Protein AF-A0A5M6D427-F1 (afdb_monomer_lite)

Foldseek 3Di:
DDPCVVVVDDDDPLVVLVVCVVPQVLKDKDKDAQQDCDWAWEAEPPLRDIDTRHHQKMKMKIDNQPDWDWDADPVRYIYIYSPPDNWIWMWMAGHDPDPVDGGDTDTDDGRSDDD

Radius of gyration: 16.32 Å; chains: 1; bounding box: 34×34×45 Å

Organism: NCBI:txid2607907

Secondary structure (DSSP, 8-state):
--GGGGTT-PPPHHHHHHHHHH-GGG-EEEEEEE-SSS-EEEEEETTTEEEEE-TTEEEEEEES---EEEEE-TTSEEEEEETT---EEEEEEE--S-SSSPPPPEEEEE-----

Sequence (115 aa):
MTFWKRLGKEPGHNDYLKFLYENPDSLIEIEFYNRTDKVKTLWIEPSCEEIFLESHTEFKIVSHDKFLRFEYDSDGFIILYLQYSFGFKLFKRKHSSDLQNKAEWELVFDNTDIN

pLDDT: mean 85.09, std 12.82, range [41.22, 96.94]

Structure (mmCIF, N/CA/C/O backbone):
data_AF-A0A5M6D427-F1
#
_entry.id   AF-A0A5M6D427-F1
#
loop_
_atom_site.group_PDB
_atom_site.id
_atom_site.type_symbol
_atom_site.label_atom_id
_atom_site.label_alt_id
_atom_site.label_comp_id
_atom_site.label_asym_id
_atom_site.label_entity_id
_atom_site.label_seq_id
_atom_site.pdbx_PDB_ins_code
_atom_site.Cartn_x
_atom_site.Cartn_y
_atom_site.Cartn_z
_atom_site.occupancy
_atom_site.B_iso_or_equiv
_atom_site.auth_seq_id
_atom_site.auth_comp_id
_atom_site.auth_asym_id
_atom_site.auth_atom_id
_atom_site.pdbx_PDB_model_num
ATOM 1 N N . MET A 1 1 ? 6.298 7.988 -29.597 1.00 49.00 1 MET A N 1
ATOM 2 C CA . MET A 1 1 ? 7.774 8.085 -29.684 1.00 49.00 1 MET A CA 1
ATOM 3 C C . MET A 1 1 ? 8.263 8.510 -28.307 1.00 49.00 1 MET A C 1
ATOM 5 O O . MET A 1 1 ? 7.861 9.576 -27.866 1.00 49.00 1 MET A O 1
ATOM 9 N N . THR A 1 2 ? 8.981 7.658 -27.571 1.00 57.62 2 THR A N 1
ATOM 10 C CA . THR A 1 2 ? 9.430 7.964 -26.198 1.00 57.62 2 THR A CA 1
ATOM 11 C C . THR A 1 2 ? 10.538 9.021 -26.212 1.00 57.62 2 THR A C 1
ATOM 13 O O . THR A 1 2 ? 11.329 9.065 -27.153 1.00 57.62 2 THR A O 1
ATOM 16 N N . PHE A 1 3 ? 10.592 9.877 -25.185 1.00 54.53 3 PHE A N 1
ATOM 17 C CA . PHE A 1 3 ? 11.560 10.980 -25.048 1.00 54.53 3 PHE A CA 1
ATOM 18 C C . PHE A 1 3 ? 13.017 10.527 -25.276 1.00 54.53 3 PHE A C 1
ATOM 20 O O . PHE A 1 3 ? 13.776 11.176 -25.990 1.00 54.53 3 PHE A O 1
ATOM 27 N N . TRP A 1 4 ? 13.359 9.329 -24.801 1.00 50.25 4 TRP A N 1
ATOM 28 C CA . TRP A 1 4 ? 14.682 8.711 -24.927 1.00 50.25 4 TRP A CA 1
ATOM 29 C C . TRP A 1 4 ? 15.082 8.349 -26.363 1.00 50.25 4 TRP A C 1
ATOM 31 O O . TRP A 1 4 ? 16.239 8.510 -26.747 1.00 50.25 4 TRP A O 1
ATOM 41 N N . LYS A 1 5 ? 14.114 7.985 -27.221 1.00 54.75 5 LYS A N 1
ATOM 42 C CA . LYS A 1 5 ? 14.377 7.742 -28.651 1.00 54.75 5 LYS A CA 1
ATOM 43 C C . LYS A 1 5 ? 14.785 9.013 -29.406 1.00 54.75 5 LYS A C 1
ATOM 45 O O . LYS A 1 5 ? 15.385 8.898 -30.468 1.00 54.75 5 LYS A O 1
ATOM 50 N N . ARG A 1 6 ? 14.497 10.213 -28.878 1.00 55.53 6 ARG A N 1
ATOM 51 C CA . ARG A 1 6 ? 14.966 11.488 -29.457 1.00 55.53 6 ARG A CA 1
ATOM 52 C C . ARG A 1 6 ? 16.411 11.836 -29.086 1.00 55.53 6 ARG A C 1
ATOM 54 O O . ARG A 1 6 ? 17.004 12.6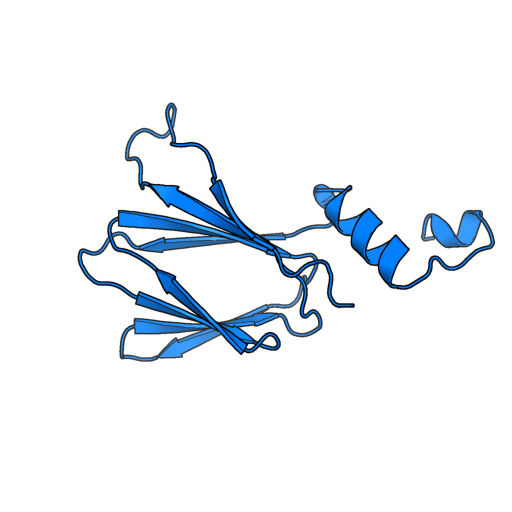45 -29.788 1.00 55.53 6 ARG A O 1
ATOM 61 N N . LEU A 1 7 ? 16.968 11.248 -28.025 1.00 56.31 7 LEU A N 1
ATOM 62 C CA . LEU A 1 7 ? 18.294 11.601 -27.494 1.00 56.31 7 LEU A CA 1
ATOM 63 C C . LEU A 1 7 ? 19.389 10.569 -27.812 1.00 56.31 7 LEU A C 1
ATOM 65 O O . LEU A 1 7 ? 20.538 10.765 -27.425 1.00 56.31 7 LEU A O 1
ATOM 69 N N . GLY A 1 8 ? 19.061 9.483 -28.521 1.00 54.38 8 GLY A N 1
ATOM 70 C CA . GLY A 1 8 ? 20.048 8.500 -28.988 1.00 54.38 8 GLY A CA 1
ATOM 71 C C . GLY A 1 8 ? 20.749 7.708 -27.876 1.00 54.38 8 GLY A C 1
ATOM 72 O O . GLY A 1 8 ? 21.780 7.093 -28.133 1.00 54.38 8 GLY A O 1
ATOM 73 N N . LYS A 1 9 ? 20.210 7.721 -26.652 1.00 57.44 9 LYS A N 1
ATOM 74 C CA . LYS A 1 9 ? 20.690 6.930 -25.515 1.00 57.44 9 LYS A CA 1
ATOM 75 C C . LYS A 1 9 ? 19.503 6.239 -24.858 1.00 57.44 9 LYS A C 1
ATOM 77 O O . LYS A 1 9 ? 18.532 6.904 -24.497 1.00 57.44 9 LYS A O 1
ATOM 82 N N . GLU A 1 10 ? 19.581 4.921 -24.718 1.00 59.25 10 GLU A N 1
ATOM 83 C CA . GLU A 1 10 ? 18.685 4.203 -23.818 1.00 59.25 10 GLU A CA 1
ATOM 84 C C . GLU A 1 10 ? 19.168 4.473 -22.387 1.00 59.25 10 GLU A C 1
ATOM 86 O O . GLU A 1 10 ? 20.347 4.237 -22.106 1.00 59.25 10 GLU A O 1
ATOM 91 N N . PRO A 1 11 ? 18.333 5.054 -21.507 1.00 62.47 11 PRO A N 1
ATOM 92 C CA . PRO A 1 11 ? 18.704 5.221 -20.109 1.00 62.47 11 PRO A CA 1
ATOM 93 C C . PRO A 1 11 ? 18.984 3.846 -19.498 1.00 62.47 11 PRO A C 1
ATOM 95 O O . PRO A 1 11 ? 18.319 2.863 -19.840 1.00 62.47 11 PRO A O 1
ATOM 98 N N . GLY A 1 12 ? 19.956 3.779 -18.586 1.00 71.06 12 GLY A N 1
ATOM 99 C CA . GLY A 1 12 ? 20.115 2.590 -17.756 1.00 71.06 12 GLY A CA 1
ATOM 100 C C . GLY A 1 12 ? 18.824 2.322 -16.977 1.00 71.06 12 GLY A C 1
ATOM 101 O O . GLY A 1 12 ? 18.027 3.234 -16.750 1.00 71.06 12 GLY A O 1
ATOM 102 N N . HIS A 1 13 ? 18.609 1.075 -16.555 1.00 70.94 13 HIS A N 1
ATOM 103 C CA . HIS A 1 13 ? 17.407 0.683 -15.810 1.00 70.94 13 HIS A CA 1
ATOM 104 C C . HIS A 1 13 ? 17.123 1.620 -14.618 1.00 70.94 13 HIS A C 1
ATOM 106 O O . HIS A 1 13 ? 16.000 2.098 -14.461 1.00 70.94 13 HIS A O 1
ATOM 112 N N . ASN A 1 14 ? 18.165 1.991 -13.870 1.00 75.12 14 ASN A N 1
ATOM 113 C CA . ASN A 1 14 ? 18.056 2.869 -12.701 1.00 75.12 14 ASN A CA 1
ATOM 114 C C . ASN A 1 14 ? 17.674 4.312 -13.069 1.00 75.12 14 ASN A C 1
ATOM 116 O O . ASN A 1 14 ? 16.850 4.920 -12.390 1.00 75.12 14 ASN A O 1
ATOM 120 N N . ASP A 1 15 ? 18.204 4.853 -14.171 1.00 77.88 15 ASP A N 1
ATOM 121 C CA . ASP A 1 15 ? 17.848 6.197 -14.651 1.00 77.88 15 ASP A CA 1
ATOM 122 C C . ASP A 1 15 ? 16.378 6.259 -15.083 1.00 77.88 15 ASP A C 1
ATOM 124 O O . ASP A 1 15 ? 15.693 7.264 -14.878 1.00 77.88 15 ASP A O 1
ATOM 128 N N . TYR A 1 16 ? 15.878 5.168 -15.668 1.00 77.69 16 TYR A N 1
ATOM 129 C CA . TYR A 1 16 ? 14.478 5.053 -16.053 1.00 77.69 16 TYR A CA 1
ATOM 130 C C . TYR A 1 16 ? 13.550 4.970 -14.835 1.00 77.69 16 TYR A C 1
ATOM 132 O O . TYR A 1 16 ? 12.548 5.684 -14.792 1.00 77.69 16 TYR A O 1
ATOM 140 N N . LEU A 1 17 ? 13.889 4.157 -13.830 1.00 74.69 17 LEU A N 1
ATOM 141 C CA . LEU A 1 17 ? 13.123 4.076 -12.583 1.00 74.69 17 LEU A CA 1
ATOM 142 C C . LEU A 1 17 ? 13.089 5.421 -11.855 1.00 74.69 17 LEU A C 1
ATOM 144 O O . LEU A 1 17 ? 12.015 5.888 -11.474 1.00 74.69 17 LEU A O 1
ATOM 148 N N . LYS A 1 18 ? 14.242 6.087 -11.740 1.00 78.81 18 LYS A N 1
ATOM 149 C CA . LYS A 1 18 ? 14.333 7.427 -11.160 1.00 78.81 18 LYS A CA 1
ATOM 150 C C . LYS A 1 18 ? 13.432 8.420 -11.893 1.00 78.81 18 LYS A C 1
ATOM 152 O O . LYS A 1 18 ? 12.659 9.124 -11.250 1.00 78.81 18 LYS A O 1
ATOM 157 N N . PHE A 1 19 ? 13.466 8.425 -13.228 1.00 83.44 19 PHE A N 1
ATOM 158 C CA . PHE A 1 19 ? 12.580 9.266 -14.030 1.00 83.44 19 PHE A CA 1
ATOM 159 C C . PHE A 1 19 ? 11.101 9.020 -13.698 1.00 83.44 19 PHE A C 1
ATOM 161 O O . PHE A 1 19 ? 10.357 9.983 -13.543 1.00 83.44 19 PHE A O 1
ATOM 168 N N . LEU A 1 20 ? 10.658 7.766 -13.561 1.00 81.06 20 LEU A N 1
ATOM 169 C CA . LEU A 1 20 ? 9.258 7.470 -13.232 1.00 81.06 20 LEU A CA 1
ATOM 170 C C . LEU A 1 20 ? 8.854 8.081 -11.882 1.00 81.06 20 LEU A C 1
ATOM 172 O O . LEU A 1 20 ? 7.831 8.755 -11.792 1.00 81.06 20 LEU A O 1
ATOM 176 N N . TYR A 1 21 ? 9.686 7.932 -10.850 1.00 79.00 21 TYR A N 1
ATOM 177 C CA . TYR A 1 21 ? 9.385 8.487 -9.526 1.00 79.00 21 TYR A CA 1
ATOM 178 C C . TYR A 1 21 ? 9.514 10.014 -9.439 1.00 79.00 21 TYR A C 1
ATOM 180 O O . TYR A 1 21 ? 8.869 10.630 -8.593 1.00 79.00 21 TYR A O 1
ATOM 188 N N . GLU A 1 22 ? 10.284 10.638 -10.331 1.00 82.12 22 GLU A N 1
ATOM 189 C CA . GLU A 1 22 ? 10.341 12.097 -10.491 1.00 82.12 22 GLU A CA 1
ATOM 190 C C . GLU A 1 22 ? 9.175 12.660 -11.328 1.00 82.12 22 GLU A C 1
ATOM 192 O O . GLU A 1 22 ? 8.974 13.874 -11.355 1.00 82.12 22 GLU A O 1
ATOM 197 N N . ASN A 1 23 ? 8.393 11.806 -12.003 1.00 82.19 23 ASN A N 1
ATOM 198 C CA . ASN A 1 23 ? 7.271 12.198 -12.862 1.00 82.19 23 ASN A CA 1
ATOM 199 C C . ASN A 1 23 ? 5.956 11.578 -12.347 1.00 82.19 23 ASN A C 1
ATOM 201 O O . ASN A 1 23 ? 5.582 10.487 -12.792 1.00 82.19 23 ASN A O 1
ATOM 205 N N . PRO A 1 24 ? 5.218 12.273 -11.456 1.00 77.12 24 PRO A N 1
ATOM 206 C CA . PRO A 1 24 ? 4.047 11.727 -10.761 1.00 77.12 24 PRO A CA 1
ATOM 207 C C . PRO A 1 24 ? 2.960 11.168 -11.684 1.00 77.12 24 PRO A C 1
ATOM 209 O O . PRO A 1 24 ? 2.376 10.138 -11.373 1.00 77.12 24 PRO A O 1
ATOM 212 N N . ASP A 1 25 ? 2.746 11.777 -12.856 1.00 79.81 25 ASP A N 1
ATOM 213 C CA . ASP A 1 25 ? 1.758 11.328 -13.856 1.00 79.81 25 ASP A CA 1
ATOM 214 C C . ASP A 1 25 ? 2.041 9.921 -14.414 1.00 79.81 25 ASP A C 1
ATOM 216 O O . ASP A 1 25 ? 1.203 9.307 -15.082 1.00 79.81 25 ASP A O 1
ATOM 220 N N . SER A 1 26 ? 3.252 9.407 -14.195 1.00 79.12 26 SER A N 1
ATOM 221 C CA . SER A 1 26 ? 3.638 8.061 -14.606 1.00 79.12 26 SER A CA 1
ATOM 222 C C . SER A 1 26 ? 3.306 6.991 -13.564 1.00 79.12 26 SER A C 1
ATOM 224 O O . SER A 1 26 ? 3.282 5.808 -13.918 1.00 79.12 26 SER A O 1
ATOM 226 N N . LEU A 1 27 ? 3.011 7.407 -12.331 1.00 88.56 27 LEU A N 1
ATOM 227 C CA . LEU A 1 27 ? 2.766 6.547 -11.184 1.00 88.56 27 LEU A CA 1
ATOM 228 C C . LEU A 1 27 ? 1.270 6.294 -10.992 1.00 88.56 27 LEU A C 1
ATOM 230 O O . LEU A 1 27 ? 0.406 7.027 -11.474 1.00 88.56 27 LEU A O 1
ATOM 234 N N . ILE A 1 28 ? 0.979 5.235 -10.256 1.00 92.69 28 ILE A N 1
ATOM 235 C CA . ILE A 1 28 ? -0.341 4.929 -9.731 1.00 92.69 28 ILE A CA 1
ATOM 236 C C . ILE A 1 28 ? -0.312 5.016 -8.207 1.00 92.69 28 ILE A C 1
ATOM 238 O O . ILE A 1 28 ? 0.719 4.780 -7.573 1.00 92.69 28 ILE A O 1
ATOM 242 N N . GLU A 1 29 ? -1.467 5.319 -7.626 1.00 94.69 29 GLU A N 1
ATOM 243 C CA . GLU A 1 29 ? -1.662 5.337 -6.182 1.00 94.69 29 GLU A CA 1
ATOM 244 C C . GLU A 1 29 ? -2.757 4.337 -5.801 1.00 94.69 29 GLU A C 1
ATOM 246 O O . GLU A 1 29 ? -3.844 4.334 -6.381 1.00 94.69 29 GLU A O 1
ATOM 251 N N . ILE A 1 30 ? -2.465 3.483 -4.823 1.00 94.88 30 ILE A N 1
ATOM 252 C CA . ILE A 1 30 ? -3.400 2.503 -4.269 1.00 94.88 30 ILE A CA 1
ATOM 253 C C . ILE A 1 30 ? -3.545 2.812 -2.788 1.00 94.88 30 ILE A C 1
ATOM 255 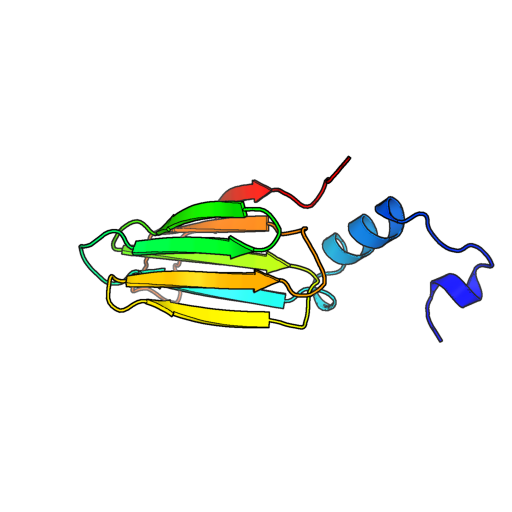O O . ILE A 1 30 ? -2.566 2.768 -2.045 1.00 94.88 30 ILE A O 1
ATOM 259 N N . GLU A 1 31 ? -4.761 3.106 -2.347 1.00 94.94 31 GLU A N 1
ATOM 260 C CA . GLU A 1 31 ? -5.018 3.472 -0.960 1.00 94.94 31 GLU A CA 1
ATOM 261 C C . GLU A 1 31 ? -5.808 2.385 -0.218 1.00 94.94 31 GLU A C 1
ATOM 263 O O . GLU A 1 31 ? -6.825 1.882 -0.701 1.00 94.94 31 GLU A O 1
ATOM 268 N N . PHE A 1 32 ? -5.362 2.063 0.996 1.00 94.44 32 PHE A N 1
ATOM 269 C CA . PHE A 1 32 ? -5.997 1.116 1.905 1.00 94.44 32 PHE A CA 1
ATOM 270 C C . PHE A 1 32 ? -6.473 1.849 3.150 1.00 94.44 32 PHE A C 1
ATOM 272 O O . PHE A 1 32 ? -5.728 2.599 3.776 1.00 94.44 32 PHE A O 1
ATOM 279 N N . TYR A 1 33 ? -7.720 1.600 3.534 1.00 93.44 33 TYR A N 1
ATOM 280 C CA . TYR A 1 33 ? -8.369 2.282 4.646 1.00 93.44 33 TYR A CA 1
ATOM 281 C C . TYR A 1 33 ? -8.819 1.248 5.668 1.00 93.44 33 TYR A C 1
ATOM 283 O O . TYR A 1 33 ? -9.859 0.610 5.488 1.00 93.44 33 TYR A O 1
ATOM 291 N N . ASN A 1 34 ? -8.076 1.095 6.763 1.00 92.81 34 ASN A N 1
ATOM 292 C CA . ASN A 1 34 ? -8.533 0.246 7.852 1.00 92.81 34 ASN A CA 1
ATOM 293 C C . ASN A 1 34 ? -9.391 1.057 8.828 1.00 92.81 34 ASN A C 1
ATOM 295 O O . ASN A 1 34 ? -8.892 1.694 9.750 1.00 92.81 34 ASN A O 1
ATOM 299 N N . ARG A 1 35 ? -10.710 1.024 8.618 1.00 90.94 35 ARG A N 1
ATOM 300 C CA . ARG A 1 35 ? -11.703 1.707 9.472 1.00 90.94 35 ARG A CA 1
ATOM 301 C C . ARG A 1 35 ? -12.208 0.842 10.628 1.00 90.94 35 ARG A C 1
ATOM 303 O O . ARG A 1 35 ? -13.238 1.145 11.220 1.00 90.94 35 ARG A O 1
ATOM 310 N N . THR A 1 36 ? -11.547 -0.281 10.886 1.00 90.25 36 THR A N 1
ATOM 311 C CA . THR A 1 36 ? -11.944 -1.229 11.928 1.00 90.25 36 THR A CA 1
ATOM 312 C C . THR A 1 36 ? -11.003 -1.129 13.120 1.00 90.25 36 THR A C 1
ATOM 314 O O . THR A 1 36 ? -9.873 -0.665 12.988 1.00 90.25 36 THR A O 1
ATOM 317 N N . ASP A 1 37 ? -11.440 -1.630 14.274 1.00 92.00 37 ASP A N 1
ATOM 318 C CA . ASP A 1 37 ? -10.604 -1.725 15.479 1.00 92.00 37 ASP A CA 1
ATOM 319 C C . ASP A 1 37 ? -9.609 -2.901 15.437 1.00 92.00 37 ASP A C 1
ATOM 321 O O . ASP A 1 37 ? -8.908 -3.165 16.410 1.00 92.00 37 ASP A O 1
ATOM 325 N N . LYS A 1 38 ? -9.563 -3.652 14.330 1.00 91.69 38 LYS A N 1
ATOM 326 C CA . LYS A 1 38 ? -8.698 -4.824 14.168 1.00 91.69 38 LYS A CA 1
ATOM 327 C C . LYS A 1 38 ? -7.578 -4.510 13.190 1.00 91.69 38 LYS A C 1
ATOM 329 O O . LYS A 1 38 ? -7.828 -3.905 12.153 1.00 91.69 38 LYS A O 1
ATOM 334 N N . VAL A 1 39 ? -6.372 -4.987 13.478 1.00 92.62 39 VAL A N 1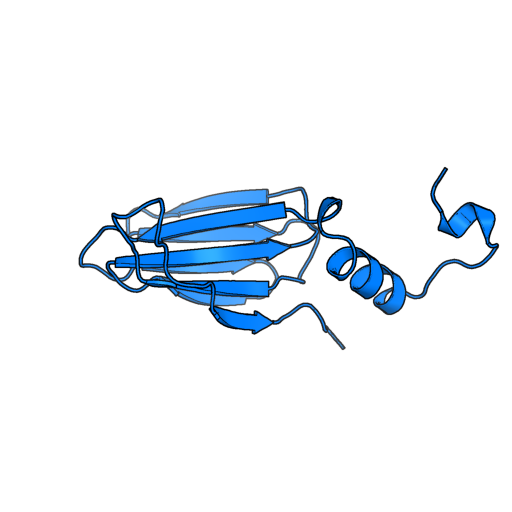
ATOM 335 C CA . VAL A 1 39 ? -5.269 -4.976 12.508 1.00 92.62 39 VAL A CA 1
ATOM 336 C C . VAL A 1 39 ? -5.628 -5.885 11.328 1.00 92.62 39 VAL A C 1
ATOM 338 O O . VAL A 1 39 ? -6.247 -6.937 11.511 1.00 92.62 39 VAL A O 1
ATOM 341 N N . LYS A 1 40 ? -5.277 -5.453 10.118 1.00 92.94 40 LYS A N 1
ATOM 342 C CA . LYS A 1 40 ? -5.340 -6.258 8.891 1.00 92.94 40 LYS A CA 1
ATOM 343 C C . LYS A 1 40 ? -3.929 -6.448 8.356 1.00 92.94 40 LYS A C 1
ATOM 345 O O . LYS A 1 40 ? -3.054 -5.646 8.670 1.00 92.94 40 LYS A O 1
ATOM 350 N N . THR A 1 41 ? -3.722 -7.464 7.535 1.00 94.69 41 THR A N 1
ATOM 351 C CA . THR A 1 41 ? -2.410 -7.710 6.933 1.00 94.69 41 THR A CA 1
ATOM 352 C C . THR A 1 41 ? -2.498 -7.521 5.430 1.00 94.69 41 THR A C 1
ATOM 354 O O . THR A 1 41 ? -3.415 -8.038 4.791 1.00 94.69 41 THR A O 1
ATOM 357 N N . LEU A 1 42 ? -1.559 -6.754 4.887 1.00 94.94 42 LEU A N 1
ATOM 358 C CA . LEU A 1 42 ? -1.337 -6.588 3.462 1.00 94.94 42 LEU A CA 1
ATOM 359 C C . LEU A 1 42 ? -0.003 -7.239 3.104 1.00 94.94 42 LEU A C 1
ATOM 361 O O . LEU A 1 42 ? 1.036 -6.815 3.596 1.00 94.94 42 LEU A O 1
ATOM 365 N N . TRP A 1 43 ? -0.041 -8.238 2.236 1.00 94.88 43 TRP A N 1
ATOM 366 C CA . TRP A 1 43 ? 1.140 -8.845 1.638 1.00 94.88 43 TRP A CA 1
ATOM 367 C C . TRP A 1 43 ? 1.345 -8.295 0.233 1.00 94.88 43 TRP A C 1
ATOM 369 O O . TRP A 1 43 ? 0.388 -8.220 -0.543 1.00 94.88 43 TRP A O 1
ATOM 379 N N . ILE A 1 44 ? 2.573 -7.906 -0.100 1.00 93.88 44 ILE A N 1
ATOM 380 C CA . ILE A 1 44 ? 2.915 -7.373 -1.419 1.00 93.88 44 ILE A CA 1
ATOM 381 C C . ILE A 1 44 ? 3.865 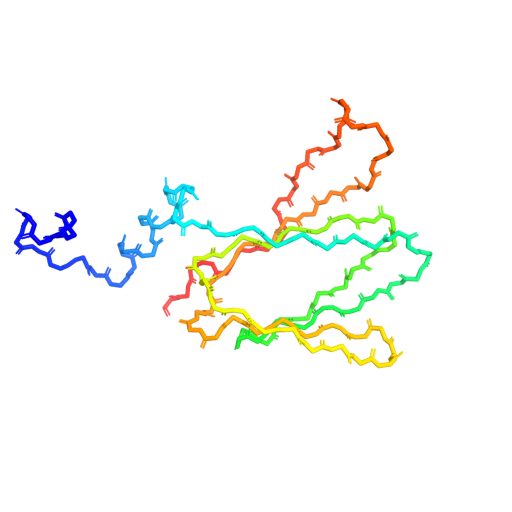-8.325 -2.132 1.00 93.88 44 ILE A C 1
ATOM 383 O O . ILE A 1 44 ? 5.007 -8.527 -1.723 1.00 93.88 44 ILE A O 1
ATOM 387 N N . GLU A 1 45 ? 3.388 -8.850 -3.252 1.00 93.44 45 GLU A N 1
ATOM 388 C CA . GLU A 1 45 ? 4.160 -9.609 -4.228 1.00 93.44 45 GLU A CA 1
ATOM 389 C C . GLU A 1 45 ? 4.579 -8.686 -5.378 1.00 93.44 45 GLU A C 1
ATOM 391 O O . GLU A 1 45 ? 3.793 -7.814 -5.767 1.00 93.44 45 GLU A O 1
ATOM 396 N N . PRO A 1 46 ? 5.759 -8.879 -5.989 1.00 89.19 46 PRO A N 1
ATOM 397 C CA . PRO A 1 46 ? 6.757 -9.927 -5.740 1.00 89.19 46 PRO A CA 1
ATOM 398 C C . PRO A 1 46 ? 7.849 -9.541 -4.724 1.00 89.19 46 PRO A C 1
ATOM 400 O O . PRO A 1 46 ? 8.859 -10.231 -4.613 1.00 89.19 46 PRO A O 1
ATOM 403 N N . SER A 1 47 ? 7.701 -8.422 -4.009 1.00 89.56 47 SER A 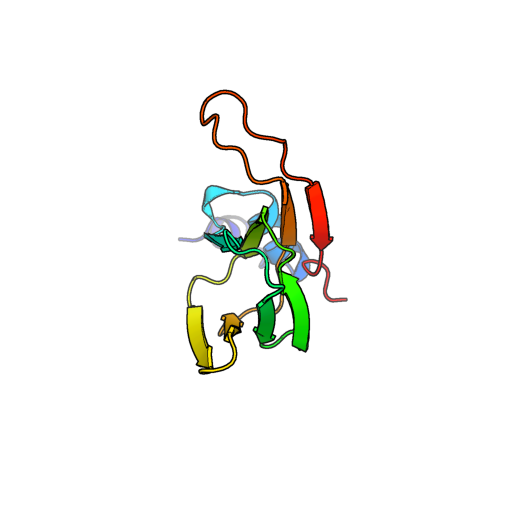N 1
ATOM 404 C CA . SER A 1 47 ? 8.690 -7.960 -3.023 1.00 89.56 47 SER A CA 1
ATOM 405 C C . SER A 1 47 ? 8.679 -8.751 -1.709 1.00 89.56 47 SER A C 1
ATOM 407 O O . SER A 1 47 ? 9.592 -8.583 -0.910 1.00 89.56 47 SER A O 1
ATOM 409 N N . CYS A 1 48 ? 7.677 -9.608 -1.487 1.00 91.38 48 CYS A N 1
ATOM 410 C CA . CYS A 1 48 ? 7.476 -10.383 -0.258 1.00 91.38 48 CYS A CA 1
ATOM 411 C C . CYS A 1 48 ? 7.394 -9.508 1.005 1.00 91.38 48 CYS A C 1
ATOM 413 O O . CYS A 1 48 ? 7.921 -9.872 2.055 1.00 91.38 48 CYS A O 1
ATOM 415 N N . GLU A 1 49 ? 6.751 -8.343 0.893 1.00 92.25 49 GLU A N 1
ATOM 416 C CA . GLU A 1 49 ? 6.647 -7.386 1.998 1.00 92.25 49 GLU A CA 1
ATOM 417 C C . GLU A 1 49 ? 5.341 -7.594 2.765 1.00 92.25 49 GLU A C 1
ATOM 419 O O . GLU A 1 49 ? 4.256 -7.575 2.178 1.00 92.25 49 GLU A O 1
ATOM 424 N N . GLU A 1 50 ? 5.444 -7.756 4.084 1.00 93.94 50 GLU A N 1
ATOM 425 C CA . GLU A 1 50 ? 4.299 -7.863 4.987 1.00 93.94 50 GLU A CA 1
ATOM 426 C C . GLU A 1 50 ? 4.062 -6.536 5.712 1.00 93.94 50 GLU A C 1
ATOM 428 O O . GLU A 1 50 ? 4.908 -6.043 6.458 1.00 93.94 50 GLU A O 1
ATOM 433 N N . ILE A 1 51 ? 2.879 -5.958 5.517 1.00 93.19 51 ILE A N 1
ATOM 434 C CA . ILE A 1 51 ? 2.483 -4.679 6.102 1.00 93.19 51 ILE A CA 1
ATOM 435 C C . ILE A 1 51 ? 1.286 -4.891 7.020 1.00 93.19 51 ILE A C 1
ATOM 437 O O . ILE A 1 51 ? 0.208 -5.320 6.599 1.00 93.19 51 ILE A O 1
ATOM 441 N N . PHE A 1 52 ? 1.444 -4.491 8.279 1.00 94.31 52 PHE A N 1
ATOM 442 C CA . PHE A 1 52 ? 0.345 -4.439 9.235 1.00 94.31 52 PHE A CA 1
ATOM 443 C C . PHE A 1 52 ? -0.445 -3.144 9.056 1.00 94.31 52 PHE A C 1
ATOM 445 O O . PHE A 1 52 ? -0.002 -2.051 9.411 1.00 94.31 52 PHE A O 1
ATOM 452 N N . LEU A 1 53 ? -1.655 -3.274 8.524 1.00 93.50 53 LEU A N 1
ATOM 453 C CA . LEU A 1 53 ? -2.605 -2.182 8.419 1.00 93.50 53 LEU A CA 1
ATOM 454 C C . LEU A 1 53 ? -3.227 -1.941 9.797 1.00 93.50 53 LEU A C 1
ATOM 456 O O . LEU A 1 53 ? -4.213 -2.579 10.178 1.00 93.50 53 LEU A O 1
ATOM 460 N N . GLU A 1 54 ? -2.629 -1.032 10.559 1.00 95.00 54 GLU A N 1
ATOM 461 C CA . GLU A 1 54 ? -3.109 -0.618 11.879 1.00 95.00 54 GLU A CA 1
ATOM 462 C C . GLU A 1 54 ? -4.566 -0.128 11.841 1.00 95.00 54 GLU A C 1
ATOM 464 O O . GLU A 1 54 ? -5.045 0.402 10.837 1.00 95.00 54 GLU A O 1
ATOM 469 N N . SER A 1 55 ? -5.281 -0.287 12.956 1.00 93.75 55 SER A N 1
ATOM 470 C CA . SER A 1 55 ? -6.642 0.238 13.110 1.00 93.75 55 SER A CA 1
ATOM 471 C C . SER A 1 55 ? -6.681 1.757 12.923 1.00 93.75 55 SER A C 1
ATOM 473 O O . SER A 1 55 ? -5.774 2.459 13.376 1.00 93.75 55 SER A O 1
ATOM 475 N N . HIS A 1 56 ? -7.753 2.271 12.320 1.00 93.69 56 HIS A N 1
ATOM 476 C CA . HIS A 1 56 ? -7.994 3.708 12.097 1.00 93.69 56 HIS A CA 1
ATOM 477 C C . HIS A 1 56 ? -6.839 4.433 11.398 1.00 93.69 56 HIS A C 1
ATOM 479 O O . HIS A 1 56 ? -6.535 5.595 11.682 1.00 93.69 56 HIS A O 1
ATOM 485 N N . THR A 1 57 ? -6.195 3.731 10.471 1.00 94.69 57 THR A N 1
ATOM 486 C CA . THR A 1 57 ? -5.042 4.213 9.716 1.00 94.69 57 THR A CA 1
ATOM 487 C C . THR A 1 57 ? -5.293 4.027 8.225 1.00 94.69 57 THR A C 1
ATOM 489 O O . THR A 1 57 ? -5.943 3.071 7.787 1.00 94.69 57 THR A O 1
ATOM 492 N N . GLU A 1 58 ? -4.796 4.977 7.444 1.00 95.62 58 GLU A N 1
ATOM 493 C CA . GLU A 1 58 ? -4.802 4.934 5.990 1.00 95.62 58 GLU A CA 1
ATOM 494 C C . GLU A 1 58 ? -3.383 4.675 5.496 1.00 95.62 58 GLU A C 1
ATOM 496 O O . GLU A 1 58 ? -2.419 5.233 6.024 1.00 95.62 58 GLU A O 1
ATOM 501 N N . PHE A 1 59 ? -3.269 3.841 4.472 1.00 96.50 59 PHE A N 1
ATOM 502 C CA . PHE A 1 59 ? -2.015 3.524 3.810 1.00 96.50 59 PHE A CA 1
ATOM 503 C C . PHE A 1 59 ? -2.132 3.858 2.334 1.00 96.50 59 PHE A C 1
ATOM 505 O O . PHE A 1 59 ? -3.200 3.698 1.745 1.00 96.50 59 PHE A O 1
ATOM 512 N N . LYS A 1 60 ? -1.032 4.297 1.733 1.00 96.25 60 LYS A N 1
ATOM 513 C CA . LYS A 1 60 ? -0.948 4.580 0.306 1.00 96.25 60 LYS A CA 1
ATOM 514 C C . LYS A 1 60 ? 0.297 3.939 -0.274 1.00 96.25 60 LYS A C 1
ATOM 516 O O . LYS A 1 60 ? 1.401 4.227 0.172 1.00 96.25 60 LYS A O 1
ATOM 521 N N . ILE A 1 61 ? 0.111 3.104 -1.283 1.00 95.19 61 ILE A N 1
ATOM 522 C CA . ILE A 1 61 ? 1.186 2.549 -2.095 1.00 95.19 61 ILE A CA 1
ATOM 523 C C . ILE A 1 61 ? 1.284 3.369 -3.369 1.00 95.19 61 ILE A C 1
ATOM 525 O O . ILE A 1 61 ? 0.287 3.559 -4.063 1.00 95.19 61 ILE A O 1
ATOM 529 N N . VAL A 1 62 ? 2.489 3.833 -3.674 1.00 94.94 62 VAL A N 1
ATOM 530 C CA . VAL A 1 62 ? 2.814 4.512 -4.925 1.00 94.94 62 VAL A CA 1
ATOM 531 C C . VAL A 1 62 ? 3.769 3.625 -5.708 1.00 94.94 62 VAL A C 1
ATOM 533 O O . VAL A 1 62 ? 4.853 3.305 -5.224 1.00 94.94 62 VAL A O 1
ATOM 536 N N . SER A 1 63 ? 3.373 3.222 -6.913 1.00 93.31 63 SER A N 1
ATOM 537 C CA . SER A 1 63 ? 4.186 2.381 -7.799 1.00 93.31 63 SER A CA 1
ATOM 538 C C . SER A 1 63 ? 4.064 2.855 -9.244 1.00 93.31 63 SER A C 1
ATOM 540 O O . SER A 1 63 ? 3.134 3.571 -9.603 1.00 93.31 63 SER A O 1
ATOM 542 N N . HIS A 1 64 ? 5.007 2.457 -10.089 1.00 89.81 64 HIS A N 1
ATOM 543 C CA . HIS A 1 64 ? 4.915 2.652 -11.534 1.00 89.81 64 HIS A CA 1
ATOM 544 C C . HIS A 1 64 ? 4.240 1.474 -12.253 1.00 89.81 64 HIS A C 1
ATOM 546 O O . HIS A 1 64 ? 3.994 1.558 -13.460 1.00 89.81 64 HIS A O 1
ATOM 552 N N . ASP A 1 65 ? 3.955 0.373 -11.549 1.00 89.69 65 ASP A N 1
ATOM 553 C CA . ASP A 1 65 ? 3.266 -0.767 -12.145 1.00 89.69 65 ASP A CA 1
ATOM 554 C C . ASP A 1 65 ? 1.793 -0.457 -12.380 1.00 89.69 65 ASP A C 1
ATOM 556 O O . ASP A 1 65 ? 1.064 -0.107 -11.462 1.00 89.69 65 ASP A O 1
ATOM 560 N N . LYS A 1 66 ? 1.333 -0.612 -13.617 1.00 88.38 66 LYS A N 1
ATOM 561 C CA . LYS A 1 66 ? -0.059 -0.340 -13.999 1.00 88.38 66 LYS A CA 1
ATOM 562 C C . LYS A 1 66 ? -0.919 -1.60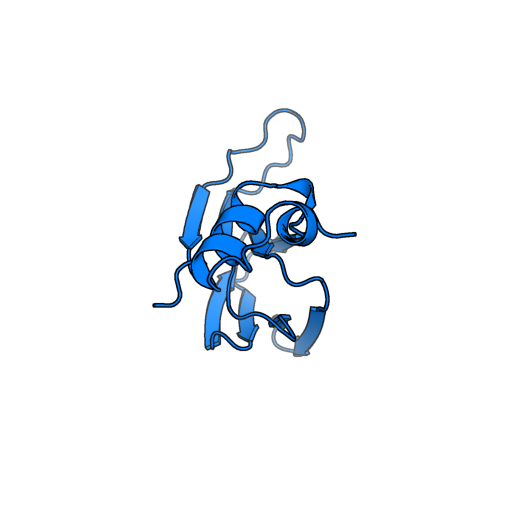0 -14.012 1.00 88.38 66 LYS A C 1
ATOM 564 O O . LYS A 1 66 ? -2.117 -1.509 -14.276 1.00 88.38 66 LYS A O 1
ATOM 569 N N . PHE A 1 67 ? -0.323 -2.763 -13.756 1.00 89.75 67 PHE A N 1
ATOM 570 C CA . PHE A 1 67 ? -0.993 -4.052 -13.793 1.00 89.75 67 PHE A CA 1
ATOM 571 C C . PHE A 1 67 ? -1.004 -4.658 -12.398 1.00 89.75 67 PHE A C 1
ATOM 573 O O . PHE A 1 67 ? 0.013 -5.094 -11.866 1.00 89.75 67 PHE A O 1
ATOM 580 N N . LEU A 1 68 ? -2.196 -4.683 -11.814 1.00 92.19 68 LEU A N 1
ATOM 581 C CA . LEU A 1 68 ? -2.399 -5.070 -10.429 1.00 92.19 68 LEU A CA 1
ATOM 582 C C . LEU A 1 68 ? -3.350 -6.252 -10.348 1.00 92.19 68 LEU A C 1
ATOM 584 O O . LEU A 1 68 ? -4.305 -6.353 -11.122 1.00 92.19 68 LEU A O 1
ATOM 588 N N . ARG A 1 69 ? -3.134 -7.107 -9.354 1.00 94.69 69 ARG A N 1
ATOM 589 C CA . ARG A 1 69 ? -4.122 -8.099 -8.928 1.00 94.69 69 ARG A CA 1
ATOM 590 C C . ARG A 1 69 ? -4.267 -8.044 -7.418 1.00 94.69 69 ARG A C 1
ATOM 592 O O . ARG A 1 69 ? -3.273 -7.928 -6.709 1.00 94.69 69 ARG A O 1
ATOM 599 N N . PHE A 1 70 ? -5.504 -8.163 -6.957 1.00 94.19 70 PHE A N 1
ATOM 600 C CA . PHE A 1 70 ? -5.829 -8.296 -5.546 1.00 94.19 70 PHE A CA 1
ATOM 601 C C . PHE A 1 70 ? -6.374 -9.692 -5.291 1.00 94.19 70 PHE A C 1
ATOM 603 O O . PHE A 1 70 ? -7.236 -10.164 -6.036 1.00 94.19 70 PHE A O 1
ATOM 610 N N . GLU A 1 71 ? -5.897 -10.323 -4.230 1.00 94.81 71 GLU A N 1
ATOM 611 C CA . GLU A 1 71 ? -6.517 -11.509 -3.654 1.00 94.81 71 GLU A CA 1
ATOM 612 C C . GLU A 1 71 ? -6.892 -11.203 -2.204 1.00 94.81 71 GLU A C 1
ATOM 614 O O . GLU A 1 71 ? -6.183 -10.486 -1.499 1.00 94.81 71 GLU A O 1
ATOM 619 N N . TYR A 1 72 ? -8.049 -11.702 -1.781 1.00 90.25 72 TYR A N 1
ATOM 620 C CA . TYR A 1 72 ? -8.576 -11.487 -0.440 1.00 90.25 72 TYR A CA 1
ATOM 621 C C . TYR A 1 72 ? -8.807 -12.839 0.209 1.00 90.25 72 TYR A C 1
ATOM 623 O O . TYR A 1 72 ? -9.539 -13.663 -0.343 1.00 90.25 72 TYR A O 1
ATOM 631 N N . ASP A 1 73 ? -8.228 -13.036 1.387 1.00 83.88 73 ASP A N 1
ATOM 632 C CA . ASP A 1 73 ? -8.553 -14.177 2.231 1.00 83.88 73 ASP A CA 1
ATOM 633 C C . ASP A 1 73 ? -9.649 -13.804 3.238 1.00 83.88 73 ASP A C 1
ATOM 635 O O . ASP A 1 73 ? -9.763 -12.669 3.717 1.00 83.88 73 ASP A O 1
ATOM 639 N N . SER A 1 74 ? -10.450 -14.803 3.579 1.00 77.25 74 SER A N 1
ATOM 640 C CA . SER A 1 74 ? -11.494 -14.798 4.597 1.00 77.25 74 SER A CA 1
ATOM 641 C C . SER A 1 74 ? -11.042 -14.272 5.969 1.00 77.25 74 SER A C 1
ATOM 643 O O . SER A 1 74 ? -11.842 -13.643 6.664 1.00 77.25 74 SER A O 1
ATOM 645 N N . ASP A 1 75 ? -9.760 -14.407 6.318 1.00 80.62 75 ASP A N 1
ATOM 646 C CA . ASP A 1 75 ? -9.199 -13.943 7.595 1.00 80.62 75 ASP A CA 1
ATOM 647 C C . ASP A 1 75 ? -8.784 -12.457 7.605 1.00 80.62 75 ASP A C 1
ATOM 649 O O . ASP A 1 75 ? -8.260 -11.936 8.593 1.00 80.62 75 ASP A O 1
ATOM 653 N N . GLY A 1 76 ? -9.083 -11.708 6.538 1.00 75.44 76 GLY A N 1
ATOM 654 C CA . GLY A 1 76 ? -8.720 -10.292 6.437 1.00 75.44 76 GLY A CA 1
ATOM 655 C C . GLY A 1 76 ? -7.268 -10.062 6.025 1.00 75.44 76 GLY A C 1
ATOM 656 O O . GLY A 1 76 ? -6.724 -8.990 6.301 1.00 75.44 76 GLY A O 1
ATOM 657 N N . PHE A 1 77 ? -6.681 -11.059 5.369 1.00 90.06 77 PHE A N 1
ATOM 658 C CA . PHE A 1 77 ? -5.428 -10.961 4.642 1.00 90.06 77 PHE A CA 1
ATOM 659 C C . PHE A 1 77 ? -5.712 -10.427 3.235 1.00 90.06 77 PHE A C 1
ATOM 661 O O . PHE A 1 77 ? -6.631 -10.891 2.555 1.00 90.06 77 PHE A O 1
ATOM 668 N N . ILE A 1 78 ? -4.953 -9.424 2.811 1.00 93.81 78 ILE A N 1
ATOM 669 C CA . ILE A 1 78 ? -5.029 -8.845 1.471 1.00 93.81 78 ILE A CA 1
ATOM 670 C C . ILE A 1 78 ? -3.696 -9.118 0.799 1.00 93.81 78 ILE A C 1
ATOM 672 O O . ILE A 1 78 ? -2.657 -8.803 1.368 1.00 93.81 78 ILE A O 1
ATOM 676 N N . ILE A 1 79 ? -3.718 -9.657 -0.413 1.00 94.81 79 ILE A N 1
ATOM 677 C CA . ILE A 1 79 ? -2.519 -9.820 -1.229 1.00 94.81 79 ILE A CA 1
ATOM 678 C C . ILE A 1 79 ? -2.601 -8.865 -2.410 1.00 94.81 79 ILE A C 1
ATOM 680 O O . ILE A 1 79 ? -3.538 -8.936 -3.208 1.00 94.81 79 ILE A O 1
ATOM 684 N N . LEU A 1 80 ? -1.616 -7.979 -2.524 1.00 95.19 80 LEU A N 1
ATOM 685 C CA . LEU A 1 80 ? -1.408 -7.109 -3.672 1.00 95.19 80 LEU A CA 1
ATOM 686 C C . LEU A 1 80 ? -0.273 -7.669 -4.528 1.00 95.19 80 LEU A C 1
ATOM 688 O O . LEU A 1 80 ? 0.854 -7.793 -4.066 1.00 95.19 80 LEU A O 1
ATOM 692 N N . TYR A 1 81 ? -0.561 -7.940 -5.796 1.00 95.00 81 TYR A N 1
ATOM 693 C CA . TYR A 1 81 ? 0.444 -8.309 -6.788 1.00 95.00 81 TYR A CA 1
ATOM 694 C C . TYR A 1 81 ? 0.761 -7.111 -7.686 1.00 95.00 81 TYR A C 1
ATOM 696 O O . TYR A 1 81 ? -0.110 -6.675 -8.448 1.00 95.00 81 TYR A O 1
ATOM 704 N N . LEU A 1 82 ? 2.004 -6.632 -7.631 1.00 92.88 82 LEU A N 1
ATOM 705 C CA . LEU A 1 82 ? 2.620 -5.750 -8.624 1.00 92.88 82 LEU A CA 1
ATOM 706 C C . LEU A 1 82 ? 3.196 -6.637 -9.745 1.00 92.88 82 LEU A C 1
ATOM 708 O O . LEU A 1 82 ? 4.272 -7.209 -9.618 1.00 92.88 82 LEU A O 1
ATOM 712 N N . GLN A 1 83 ? 2.432 -6.862 -10.815 1.00 89.56 83 GLN A N 1
ATOM 713 C CA . GLN A 1 83 ? 2.680 -7.958 -11.768 1.00 89.56 83 GLN A CA 1
ATOM 714 C C . GLN A 1 83 ? 4.034 -7.903 -12.492 1.00 89.56 83 GLN A C 1
ATOM 716 O O . GLN A 1 83 ? 4.572 -8.941 -12.877 1.00 89.56 83 GLN A O 1
ATOM 721 N N . TYR A 1 84 ? 4.569 -6.707 -12.719 1.00 86.31 84 TYR A N 1
ATOM 722 C CA . TYR A 1 84 ? 5.755 -6.469 -13.541 1.00 86.31 84 TYR A CA 1
ATOM 723 C C . TYR A 1 84 ? 6.788 -5.565 -12.863 1.00 86.31 84 TYR A C 1
ATOM 725 O O . TYR A 1 84 ? 7.752 -5.148 -13.509 1.00 86.31 84 TYR A O 1
ATOM 733 N N . SER A 1 85 ? 6.605 -5.251 -11.581 1.00 81.81 85 SER A N 1
ATOM 734 C CA . SER A 1 85 ? 7.502 -4.389 -10.822 1.00 81.81 85 SER A CA 1
ATOM 735 C C . SER A 1 85 ? 7.657 -4.856 -9.386 1.00 81.81 85 SER A C 1
ATOM 737 O O . SER A 1 85 ? 6.721 -5.342 -8.769 1.00 81.81 85 SER A O 1
ATOM 739 N N . PHE A 1 86 ? 8.841 -4.628 -8.832 1.00 82.81 86 PHE A N 1
ATOM 740 C CA . PHE A 1 86 ? 9.128 -4.812 -7.411 1.00 82.81 86 PHE A CA 1
ATOM 741 C C . PHE A 1 86 ? 9.109 -3.476 -6.651 1.00 82.81 86 PHE A C 1
ATOM 743 O O . PHE A 1 86 ? 9.078 -3.455 -5.423 1.00 82.81 86 PHE A O 1
ATOM 750 N N . GLY A 1 87 ? 9.153 -2.355 -7.381 1.00 87.88 87 GLY A N 1
ATOM 751 C CA . GLY A 1 87 ? 9.397 -1.043 -6.806 1.00 87.88 87 GLY A CA 1
ATOM 752 C C . GLY A 1 87 ? 8.115 -0.347 -6.375 1.00 87.88 87 GLY A C 1
ATOM 753 O O . GLY A 1 87 ? 7.203 -0.151 -7.186 1.00 87.88 87 GLY A O 1
ATOM 754 N N . PHE A 1 88 ? 8.080 0.099 -5.123 1.00 92.38 88 PHE A N 1
ATOM 755 C CA . PHE A 1 88 ? 7.009 0.939 -4.599 1.00 92.38 88 PHE A CA 1
ATOM 756 C C . PHE A 1 88 ? 7.467 1.766 -3.395 1.00 92.38 88 PHE A C 1
ATOM 758 O O . PHE A 1 88 ? 8.458 1.450 -2.737 1.00 92.38 88 PHE A O 1
ATOM 765 N N . LYS A 1 89 ? 6.700 2.813 -3.090 1.00 94.25 89 LYS A N 1
ATOM 766 C CA . LYS A 1 89 ? 6.770 3.561 -1.830 1.00 94.25 89 LYS A CA 1
ATOM 767 C C . LYS A 1 89 ? 5.489 3.351 -1.047 1.00 94.25 89 LYS A C 1
ATOM 769 O O . LYS A 1 89 ? 4.406 3.381 -1.629 1.00 94.25 89 LYS A O 1
ATOM 774 N N . LEU A 1 90 ? 5.606 3.172 0.260 1.00 95.25 90 LEU A N 1
ATOM 775 C CA . LEU A 1 90 ? 4.482 3.069 1.178 1.00 95.25 90 LEU A CA 1
ATOM 776 C C . LEU A 1 90 ? 4.432 4.308 2.059 1.00 95.25 90 LEU A C 1
ATOM 778 O O . LEU A 1 90 ? 5.405 4.669 2.722 1.00 95.25 90 LEU A O 1
ATOM 782 N N . PHE A 1 91 ? 3.255 4.907 2.114 1.00 96.94 91 PHE A N 1
ATOM 783 C CA . PHE A 1 91 ? 2.936 6.012 2.992 1.00 96.94 91 PHE A CA 1
ATOM 784 C C . PHE A 1 91 ? 1.840 5.607 3.967 1.00 96.94 91 PHE A C 1
ATOM 786 O O . PHE A 1 91 ? 0.995 4.764 3.663 1.00 96.94 91 PHE A O 1
ATOM 793 N N . LYS A 1 92 ? 1.832 6.253 5.125 1.00 96.38 92 LYS A N 1
ATOM 794 C CA . LYS A 1 92 ? 0.864 6.066 6.200 1.00 96.38 92 LYS A CA 1
ATOM 795 C C . LYS A 1 92 ? 0.340 7.421 6.648 1.00 96.38 92 LYS A C 1
ATOM 797 O O . LYS A 1 92 ? 1.073 8.404 6.641 1.00 96.38 92 LYS A O 1
ATOM 802 N N . ARG A 1 93 ? -0.914 7.476 7.083 1.00 95.19 93 ARG A N 1
ATOM 803 C CA . ARG A 1 93 ? -1.426 8.582 7.900 1.00 95.19 93 ARG A CA 1
ATOM 804 C C . ARG A 1 93 ? -2.532 8.105 8.824 1.00 95.19 93 ARG A C 1
ATOM 806 O O . ARG A 1 93 ? -3.195 7.101 8.562 1.00 95.19 93 ARG A O 1
ATOM 813 N N . LYS A 1 94 ? -2.794 8.868 9.880 1.00 92.12 94 LYS A N 1
ATOM 814 C CA . LYS A 1 94 ? -3.968 8.634 10.725 1.00 92.12 94 LYS A CA 1
ATOM 815 C C . LYS A 1 94 ? -5.247 8.926 9.939 1.00 92.12 94 LYS A C 1
ATOM 817 O O . LYS A 1 94 ? -5.316 9.923 9.218 1.00 92.12 94 LYS A O 1
ATOM 822 N N . HIS A 1 95 ? -6.267 8.087 10.106 1.00 88.88 95 HIS A N 1
ATOM 823 C CA . HIS A 1 95 ? -7.581 8.366 9.538 1.00 88.88 95 HIS A CA 1
ATOM 824 C C . HIS A 1 95 ? -8.138 9.686 10.097 1.00 88.88 95 HIS A C 1
ATOM 826 O O . HIS A 1 95 ? -8.073 9.940 11.302 1.00 88.88 95 HIS A O 1
ATOM 832 N N . SER A 1 96 ? -8.703 10.513 9.216 1.00 85.12 96 SER A N 1
ATOM 833 C CA . SER A 1 96 ? -9.401 11.747 9.581 1.00 85.12 96 SER A CA 1
ATOM 834 C C . SER A 1 96 ? -10.786 11.765 8.946 1.00 85.12 96 SER A C 1
ATOM 836 O O . SER A 1 96 ? -10.937 11.515 7.748 1.00 85.12 96 SER A O 1
ATOM 838 N N . SER A 1 97 ? -11.800 12.097 9.746 1.00 81.94 97 SER A N 1
ATOM 839 C CA . SER A 1 97 ? -13.150 12.389 9.258 1.00 81.94 97 SER A CA 1
ATOM 840 C C . SER A 1 97 ? -13.259 13.783 8.632 1.00 81.94 97 SER A C 1
ATOM 842 O O . SER A 1 97 ? -14.237 14.067 7.943 1.00 81.94 97 SER A O 1
ATOM 844 N N . ASP A 1 98 ? -12.276 14.656 8.873 1.00 86.19 98 ASP A N 1
ATOM 845 C CA . ASP A 1 98 ? -12.201 15.989 8.283 1.00 86.19 98 ASP A CA 1
ATOM 846 C C . ASP A 1 98 ? -11.474 15.919 6.934 1.00 86.19 98 ASP A C 1
ATOM 848 O O . ASP A 1 98 ? -10.256 15.746 6.859 1.00 86.19 98 ASP A O 1
ATOM 852 N N . LEU A 1 99 ? -12.243 16.036 5.847 1.00 80.31 99 LEU A N 1
ATOM 853 C CA . LEU A 1 99 ? -11.710 16.010 4.486 1.00 80.31 99 LEU A CA 1
ATOM 854 C C . LEU A 1 99 ? -10.896 17.262 4.133 1.00 80.31 99 LEU A C 1
ATOM 856 O O . LEU A 1 99 ? -10.094 17.191 3.204 1.00 80.31 99 LEU A O 1
ATOM 860 N N . GLN A 1 100 ? -11.107 18.381 4.832 1.00 85.69 100 GLN A N 1
ATOM 861 C CA . GLN A 1 100 ? -10.384 19.633 4.593 1.00 85.69 100 GLN A CA 1
ATOM 862 C C . GLN A 1 100 ? -9.069 19.687 5.371 1.00 85.69 100 GLN A C 1
ATOM 864 O O . GLN A 1 100 ? -8.119 20.312 4.909 1.00 85.69 100 GLN A O 1
ATOM 869 N N . ASN A 1 101 ? -9.002 19.002 6.513 1.00 83.50 101 ASN A N 1
ATOM 870 C CA . ASN A 1 101 ? -7.820 18.944 7.365 1.00 83.50 101 ASN A CA 1
ATOM 871 C C . ASN A 1 101 ? -7.385 17.492 7.613 1.00 83.50 101 ASN A C 1
ATOM 873 O O . ASN A 1 101 ? -7.497 16.943 8.714 1.00 83.50 101 ASN A O 1
ATOM 877 N N . LYS A 1 102 ? -6.922 16.835 6.547 1.00 86.12 102 LYS A N 1
ATOM 878 C CA . LYS A 1 102 ? -6.345 15.493 6.650 1.00 86.12 102 LYS A CA 1
ATOM 879 C C . LYS A 1 102 ? -4.919 15.574 7.182 1.00 86.12 102 LYS A C 1
ATOM 881 O O . LYS A 1 102 ? -4.174 16.478 6.820 1.00 86.12 102 LYS A O 1
ATOM 886 N N . ALA A 1 103 ? -4.535 14.585 7.988 1.00 88.75 103 ALA A N 1
ATOM 887 C CA . ALA A 1 103 ? -3.142 14.399 8.368 1.00 88.75 103 ALA A CA 1
ATOM 888 C C . ALA A 1 103 ? -2.261 14.223 7.119 1.00 88.75 103 ALA A C 1
ATOM 890 O O . ALA A 1 103 ? -2.704 13.672 6.100 1.00 88.75 103 ALA A O 1
ATOM 891 N N . GLU A 1 104 ? -1.020 14.691 7.212 1.00 92.94 104 GLU A N 1
ATOM 892 C CA . GLU A 1 104 ? -0.037 14.517 6.150 1.00 92.94 104 GLU A CA 1
ATOM 893 C C . GLU A 1 104 ? 0.331 13.039 5.982 1.00 92.94 104 GLU A C 1
ATOM 895 O O . GLU A 1 104 ? 0.231 12.235 6.910 1.00 92.94 104 GLU A O 1
ATOM 900 N N . TRP A 1 105 ? 0.711 12.679 4.758 1.00 95.06 105 TRP A N 1
ATOM 901 C CA . TRP A 1 105 ? 1.233 11.354 4.452 1.00 95.06 105 TRP A CA 1
ATOM 902 C C . TRP A 1 105 ? 2.686 11.255 4.910 1.00 95.06 105 TRP A C 1
ATOM 904 O O . TRP A 1 105 ? 3.532 12.027 4.464 1.00 95.06 105 TRP A O 1
ATOM 914 N N . GLU A 1 106 ? 2.985 10.263 5.735 1.00 96.31 106 GLU A N 1
ATOM 915 C CA . GLU A 1 106 ? 4.333 9.948 6.196 1.00 96.31 106 GLU A CA 1
ATOM 916 C C . GLU A 1 106 ? 4.882 8.773 5.387 1.00 96.31 106 GLU A C 1
ATOM 918 O O . GLU A 1 106 ? 4.228 7.736 5.279 1.00 96.31 106 GLU A O 1
ATOM 923 N N . LEU A 1 107 ? 6.073 8.922 4.801 1.00 95.31 107 LEU A N 1
ATOM 924 C CA . LEU A 1 107 ? 6.768 7.816 4.139 1.00 95.31 107 LEU A CA 1
ATOM 925 C C . LEU A 1 107 ? 7.229 6.819 5.204 1.00 95.31 107 LEU A C 1
ATOM 927 O O . LEU A 1 107 ? 7.994 7.179 6.097 1.00 95.31 107 LEU A O 1
ATOM 931 N N . VAL A 1 108 ? 6.779 5.573 5.096 1.00 94.50 108 VAL A N 1
ATOM 932 C CA . VAL A 1 108 ? 7.126 4.505 6.046 1.00 94.50 108 VAL A CA 1
ATOM 933 C C . VAL A 1 108 ? 8.057 3.464 5.443 1.00 94.50 108 VAL A C 1
ATOM 935 O O . VAL A 1 108 ? 8.811 2.831 6.176 1.00 94.50 108 VAL A O 1
ATOM 938 N N . PHE A 1 109 ? 8.023 3.288 4.123 1.00 91.56 109 PHE A N 1
ATOM 939 C CA . PHE A 1 109 ? 8.862 2.321 3.428 1.00 91.56 109 PHE A CA 1
ATOM 940 C C . PHE A 1 109 ? 9.116 2.762 1.987 1.00 91.56 109 PHE A C 1
ATOM 942 O O . PHE A 1 109 ? 8.214 3.270 1.318 1.00 91.56 109 PHE A O 1
ATOM 949 N N . ASP A 1 110 ? 10.346 2.573 1.519 1.00 91.88 110 ASP A N 1
ATOM 950 C CA . ASP A 1 110 ? 10.783 2.932 0.173 1.00 91.88 110 ASP A CA 1
ATOM 951 C C . ASP A 1 110 ? 11.599 1.777 -0.414 1.00 91.88 110 ASP A C 1
ATOM 953 O O . ASP A 1 110 ? 12.704 1.497 0.046 1.00 91.88 110 ASP A O 1
ATOM 957 N N . ASN A 1 111 ? 11.029 1.095 -1.407 1.00 86.44 111 ASN A N 1
ATOM 958 C CA . ASN A 1 111 ? 11.658 -0.009 -2.130 1.00 86.44 111 ASN A CA 1
ATOM 959 C C . ASN A 1 111 ? 11.836 0.333 -3.612 1.00 86.44 111 ASN A C 1
ATOM 961 O O . ASN A 1 111 ? 11.729 -0.527 -4.483 1.00 86.44 111 ASN A O 1
ATOM 965 N N . THR A 1 112 ? 12.031 1.612 -3.940 1.00 82.62 112 THR A N 1
ATOM 966 C CA . THR A 1 112 ? 12.276 2.008 -5.335 1.00 82.62 112 THR A CA 1
ATOM 967 C C . THR A 1 112 ? 13.706 1.754 -5.786 1.00 82.62 112 THR A C 1
ATOM 969 O O . THR A 1 112 ? 13.950 1.650 -6.987 1.00 82.62 112 THR A O 1
ATOM 972 N N . ASP A 1 113 ? 14.618 1.618 -4.826 1.00 65.12 113 ASP A N 1
ATOM 973 C CA . ASP A 1 113 ? 16.046 1.415 -5.035 1.00 65.12 113 ASP A CA 1
ATOM 974 C C . ASP A 1 113 ? 16.394 -0.064 -4.842 1.00 65.12 113 ASP A C 1
ATOM 976 O O . ASP A 1 113 ? 16.964 -0.467 -3.828 1.00 65.12 113 ASP A O 1
ATOM 980 N N . ILE A 1 114 ? 16.039 -0.906 -5.810 1.00 56.12 114 ILE A N 1
ATOM 981 C CA . ILE A 1 114 ? 16.586 -2.264 -5.841 1.00 56.12 114 ILE A CA 1
ATOM 982 C C . ILE A 1 114 ? 17.949 -2.175 -6.531 1.00 56.12 114 ILE A C 1
ATOM 984 O O . ILE A 1 114 ? 18.025 -1.902 -7.729 1.00 56.12 114 ILE A O 1
ATOM 988 N N . ASN A 1 115 ? 19.001 -2.323 -5.715 1.00 41.22 115 ASN A N 1
ATOM 989 C CA . ASN A 1 115 ? 20.417 -2.399 -6.102 1.00 41.22 115 ASN A CA 1
ATOM 990 C C . ASN A 1 115 ? 20.690 -3.409 -7.222 1.00 41.22 115 ASN A C 1
ATOM 992 O O . ASN A 1 115 ? 20.162 -4.542 -7.136 1.00 41.22 115 ASN A O 1
#